Protein AF-A0A6G6K5I0-F1 (afdb_monomer_lite)

Secondary structure (DSSP, 8-state):
-----S--HHHHHHHHHHHHHHHHHHHHHHHHHTTTTTTS-HHHHHHHIIIIIIHHHHHHHHHHHHT--TTSPPPHHHHHHHHHHHHHHHHHHHHHHHHHHH--

Sequence (104 aa):
MKGPTGLSSSRKTLVIVGLLLAIWSTAATGLMVTGYFAESSEAAAGLAFSFLIFFPALIGFAVSLSAQERRLQNPALVWVAVTWNTLLLIGFVALIVIGNLSNG

Radius of gyration: 16.57 Å; chains: 1; bounding box: 43×25×44 Å

Foldseek 3Di:
DPDPDDQDPLLVVLLVLLVVLLVQLVVLVVCVVVCVCVVPDPVVVVVSCVPRHAVSLVSSLVSLVVSDDPVDDDDVSSVVSNVSSVVSNVVVVVVVVVVVVVVD

pLDDT: mean 88.35, std 11.64, range [38.81, 97.56]

Structure (mmCIF, N/CA/C/O backbone):
data_AF-A0A6G6K5I0-F1
#
_entry.id   AF-A0A6G6K5I0-F1
#
loop_
_atom_site.group_PDB
_atom_site.id
_atom_site.type_symbol
_atom_site.label_atom_id
_atom_site.label_alt_id
_atom_site.label_comp_id
_atom_site.label_asym_id
_atom_site.label_entity_id
_atom_site.label_seq_id
_atom_site.pdbx_PDB_ins_code
_atom_site.Cartn_x
_atom_site.Cartn_y
_atom_site.Cartn_z
_atom_site.occupancy
_atom_site.B_iso_or_equiv
_atom_site.auth_seq_id
_atom_site.auth_comp_id
_atom_site.auth_asym_id
_atom_site.auth_atom_id
_atom_site.pdbx_PDB_model_num
ATOM 1 N N . MET A 1 1 ? -26.177 -7.486 24.905 1.00 42.06 1 MET A N 1
ATOM 2 C CA . MET A 1 1 ? -24.801 -7.079 25.266 1.00 42.06 1 MET A CA 1
ATOM 3 C C . MET A 1 1 ? -24.343 -6.040 24.252 1.00 42.06 1 MET A C 1
ATOM 5 O O . MET A 1 1 ? -24.246 -6.375 23.079 1.00 42.06 1 MET A O 1
ATOM 9 N N . LYS A 1 2 ? -24.170 -4.771 24.647 1.00 38.81 2 LYS A N 1
ATOM 10 C CA . LYS A 1 2 ? -23.591 -3.751 23.756 1.00 38.81 2 LYS A CA 1
ATOM 11 C C . LYS A 1 2 ? -22.100 -4.069 23.627 1.00 38.81 2 LYS A C 1
ATOM 13 O O . LYS A 1 2 ? -21.375 -3.947 24.609 1.00 38.81 2 LYS A O 1
ATOM 18 N N . GLY A 1 3 ? -21.681 -4.565 22.461 1.00 44.75 3 GLY A N 1
ATOM 19 C CA . GLY A 1 3 ? -20.265 -4.763 22.149 1.00 44.75 3 GLY A CA 1
ATOM 20 C C . GLY A 1 3 ? -19.491 -3.445 22.294 1.00 44.75 3 GLY A C 1
ATOM 21 O O . GLY A 1 3 ? -20.109 -2.380 22.204 1.00 44.75 3 GLY A O 1
ATOM 22 N N . PRO A 1 4 ? -18.174 -3.494 22.559 1.00 55.53 4 PRO A N 1
ATOM 23 C CA . PRO A 1 4 ? -17.375 -2.302 22.817 1.00 55.53 4 PRO A CA 1
ATOM 24 C C . PRO A 1 4 ? -17.567 -1.272 21.700 1.00 55.53 4 PRO A C 1
ATOM 26 O O . PRO A 1 4 ? -17.377 -1.546 20.515 1.00 55.53 4 PRO A O 1
ATOM 29 N N . THR A 1 5 ? -18.020 -0.088 22.100 1.00 61.12 5 THR A N 1
ATOM 30 C CA . THR A 1 5 ? -18.338 1.035 21.225 1.00 61.12 5 THR A CA 1
ATOM 31 C C . THR A 1 5 ? -17.053 1.636 20.662 1.00 61.12 5 THR A C 1
ATOM 33 O O . THR A 1 5 ? -16.435 2.495 21.284 1.00 61.12 5 THR A O 1
ATOM 36 N N . GLY A 1 6 ? -16.673 1.195 19.462 1.00 62.91 6 GLY A N 1
ATOM 37 C CA . GLY A 1 6 ? -15.663 1.840 18.624 1.00 62.91 6 GLY A CA 1
ATOM 38 C C . GLY A 1 6 ? -14.245 1.276 18.742 1.00 62.91 6 GLY A C 1
ATOM 39 O O . GLY A 1 6 ? -13.852 0.677 19.738 1.00 62.91 6 GLY A O 1
ATOM 40 N N . LEU A 1 7 ? -13.465 1.478 17.676 1.00 70.00 7 LEU A N 1
ATOM 41 C CA . LEU A 1 7 ? -12.032 1.172 17.640 1.00 70.00 7 LEU A CA 1
ATOM 42 C C . LEU A 1 7 ? -11.296 1.925 18.758 1.00 70.00 7 LEU A C 1
ATOM 44 O O . LEU A 1 7 ? -11.526 3.124 18.944 1.00 70.00 7 LEU A O 1
ATO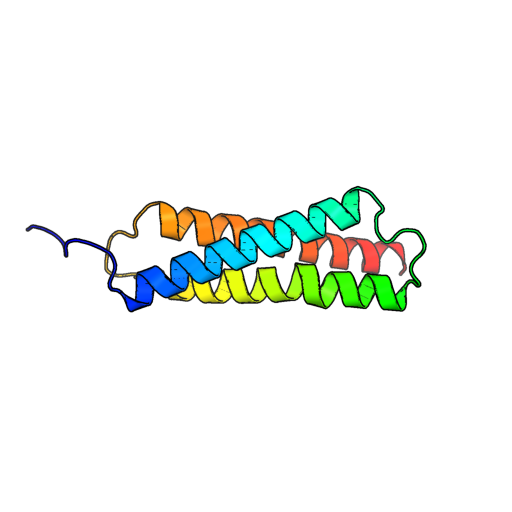M 48 N N . SER A 1 8 ? -10.361 1.254 19.434 1.00 83.75 8 SER A N 1
ATOM 49 C CA . SER A 1 8 ? -9.415 1.935 20.323 1.00 83.75 8 SER A CA 1
ATOM 50 C C . SER A 1 8 ? -8.580 2.954 19.538 1.00 83.75 8 SER A C 1
ATOM 52 O O . SER A 1 8 ? -8.371 2.799 18.330 1.00 83.75 8 SER A O 1
ATOM 54 N N . SER A 1 9 ? -8.091 4.001 20.206 1.00 85.19 9 SER A N 1
ATOM 55 C CA . SER A 1 9 ? -7.307 5.063 19.558 1.00 85.19 9 SER A CA 1
ATOM 56 C C . SER A 1 9 ? -6.102 4.508 18.794 1.00 85.19 9 SER A C 1
ATOM 58 O O . SER A 1 9 ? -5.893 4.879 17.644 1.00 85.19 9 SER A O 1
ATOM 60 N N . SER A 1 10 ? -5.387 3.534 19.366 1.00 87.44 10 SER A N 1
ATOM 61 C CA . SER A 1 10 ? -4.257 2.879 18.698 1.00 87.44 10 SER A CA 1
ATOM 6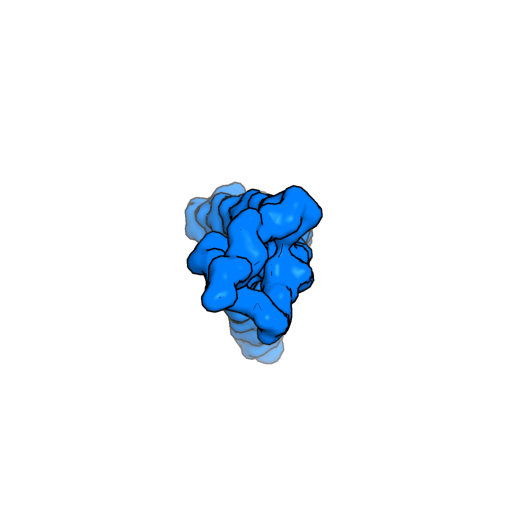2 C C . SER A 1 10 ? -4.679 2.153 17.421 1.00 87.44 10 SER A C 1
ATOM 64 O O . SER A 1 10 ? -4.031 2.293 16.389 1.00 87.44 10 SER A O 1
ATOM 66 N N . ARG A 1 11 ? -5.804 1.424 17.445 1.00 87.69 11 ARG A N 1
ATOM 67 C CA . ARG A 1 11 ? -6.307 0.718 16.257 1.00 87.69 11 ARG A CA 1
ATOM 68 C C . ARG A 1 11 ? -6.761 1.684 15.169 1.00 87.69 11 ARG A C 1
ATOM 70 O O . ARG A 1 11 ? -6.516 1.420 13.998 1.00 87.69 11 ARG A O 1
ATOM 77 N N . LYS A 1 12 ? -7.375 2.814 15.537 1.00 89.50 12 LYS A N 1
ATOM 78 C CA . LYS A 1 12 ? -7.711 3.876 14.574 1.00 89.50 12 LYS A CA 1
ATOM 79 C C . LYS A 1 12 ? -6.461 4.391 13.869 1.00 89.50 12 LYS A C 1
ATOM 81 O O . LYS A 1 12 ? -6.472 4.479 12.647 1.00 89.50 12 LYS A O 1
ATOM 86 N N . THR A 1 13 ? -5.388 4.661 14.613 1.00 93.19 13 THR A N 1
ATOM 87 C CA . THR A 1 13 ? -4.112 5.097 14.031 1.00 93.19 13 THR A CA 1
ATOM 88 C C . THR A 1 13 ? -3.566 4.069 13.046 1.00 93.19 13 THR A C 1
ATOM 90 O O . THR A 1 13 ? -3.197 4.444 11.939 1.00 93.19 13 THR A O 1
ATOM 93 N N . LEU A 1 14 ? -3.582 2.777 13.392 1.00 93.31 14 LEU A N 1
ATOM 94 C CA . LEU A 1 14 ? -3.121 1.716 12.488 1.00 93.31 14 LEU A CA 1
ATOM 95 C C . LEU A 1 14 ? -3.949 1.662 11.195 1.00 93.31 14 LEU A C 1
ATOM 97 O O . LEU A 1 14 ? -3.380 1.627 10.110 1.00 93.31 14 LEU A O 1
ATOM 101 N N . VAL A 1 15 ? -5.283 1.733 11.280 1.00 92.69 15 VAL A N 1
ATOM 102 C CA . VAL A 1 15 ? -6.146 1.768 10.082 1.00 92.69 15 VAL A CA 1
ATOM 103 C C . VAL A 1 15 ? -5.848 2.991 9.216 1.00 92.69 15 VAL A C 1
ATOM 105 O O . VAL A 1 15 ? -5.747 2.863 8.000 1.00 92.69 15 VAL A O 1
ATOM 108 N N . ILE A 1 16 ? -5.689 4.168 9.828 1.00 94.19 16 ILE A N 1
ATOM 109 C CA . ILE A 1 16 ? -5.383 5.407 9.104 1.00 94.19 16 ILE A CA 1
ATOM 110 C C . ILE A 1 16 ? -4.035 5.288 8.393 1.00 94.19 16 ILE A C 1
ATOM 112 O O . ILE A 1 16 ? -3.958 5.567 7.202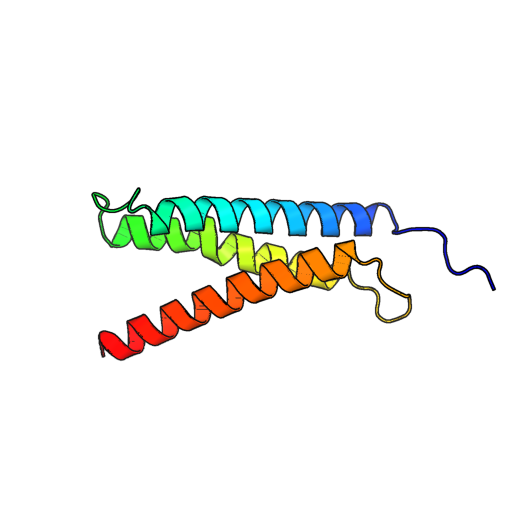 1.00 94.19 16 ILE A O 1
ATOM 116 N N . VAL A 1 17 ? -2.992 4.822 9.084 1.00 95.94 17 VAL A N 1
ATOM 117 C CA . VAL A 1 17 ? -1.669 4.596 8.483 1.00 95.94 17 VAL A CA 1
ATOM 118 C C . VAL A 1 17 ? -1.762 3.588 7.336 1.00 95.94 17 VAL A C 1
ATOM 120 O O . VAL A 1 17 ? -1.235 3.844 6.258 1.00 95.94 17 VAL A O 1
ATOM 123 N N . GLY A 1 18 ? -2.488 2.484 7.529 1.00 94.62 18 GLY A N 1
ATOM 124 C CA . GLY A 1 18 ? -2.723 1.484 6.490 1.00 94.62 18 GLY A CA 1
ATOM 125 C C . GLY A 1 18 ? -3.395 2.061 5.243 1.00 94.62 18 GLY A C 1
ATOM 126 O O . GLY A 1 18 ? -2.974 1.757 4.129 1.00 94.62 18 GLY A O 1
ATOM 127 N N . LEU A 1 19 ? -4.393 2.934 5.412 1.00 95.50 19 LEU A N 1
ATOM 128 C CA . LEU A 1 19 ? -5.069 3.622 4.307 1.00 95.50 19 LEU A CA 1
ATOM 129 C C . LEU A 1 19 ? -4.166 4.645 3.616 1.00 95.50 19 LEU A C 1
ATOM 131 O O . LEU A 1 19 ? -4.140 4.691 2.390 1.00 95.50 19 LEU A O 1
ATOM 135 N N . LEU A 1 20 ? -3.411 5.441 4.378 1.00 97.56 20 LEU A N 1
ATOM 136 C CA . LEU A 1 20 ? -2.477 6.421 3.822 1.00 97.56 20 LEU A CA 1
ATOM 137 C C . LEU A 1 20 ? -1.407 5.744 2.962 1.00 97.56 20 LEU A C 1
ATOM 139 O O . LEU A 1 20 ? -1.127 6.207 1.860 1.00 97.56 20 LEU A O 1
ATOM 143 N N . LEU A 1 21 ? -0.866 4.615 3.424 1.00 96.75 21 LEU A N 1
ATOM 144 C CA . LEU A 1 21 ? 0.097 3.826 2.657 1.00 96.75 21 LEU A CA 1
ATOM 145 C C . LEU A 1 21 ? -0.528 3.201 1.404 1.00 96.75 21 LEU A C 1
ATOM 147 O O . LEU A 1 21 ? 0.116 3.162 0.354 1.00 96.75 21 LEU A O 1
ATOM 151 N N . ALA A 1 22 ? -1.793 2.782 1.474 1.00 95.75 22 ALA A N 1
ATOM 152 C CA . ALA A 1 22 ? -2.521 2.276 0.313 1.00 95.75 22 ALA A CA 1
ATOM 153 C C . ALA A 1 22 ? -2.747 3.380 -0.738 1.00 95.75 22 ALA A C 1
ATOM 155 O O . ALA A 1 22 ? -2.518 3.154 -1.927 1.00 95.75 22 ALA A O 1
ATOM 156 N N . ILE A 1 23 ? -3.149 4.582 -0.308 1.00 97.06 23 ILE A N 1
ATOM 157 C CA . ILE A 1 23 ? -3.320 5.758 -1.178 1.00 97.06 23 ILE A CA 1
ATOM 158 C C . ILE A 1 23 ? -1.984 6.137 -1.816 1.00 97.06 23 ILE A C 1
ATOM 160 O O . ILE A 1 23 ? -1.923 6.319 -3.030 1.00 97.06 23 ILE A O 1
ATOM 164 N N . TRP A 1 24 ? -0.914 6.200 -1.020 1.00 97.06 24 TRP A N 1
ATOM 165 C CA . TRP A 1 24 ? 0.432 6.504 -1.500 1.00 97.06 24 TRP A CA 1
ATOM 166 C C . TRP A 1 24 ? 0.888 5.518 -2.578 1.00 97.06 24 TRP A C 1
ATOM 168 O O . TRP A 1 24 ? 1.238 5.926 -3.684 1.00 97.06 24 TRP A O 1
ATOM 178 N N . SER A 1 25 ? 0.798 4.217 -2.289 1.00 95.31 25 SER A N 1
ATOM 179 C CA . SER A 1 25 ? 1.172 3.159 -3.233 1.00 95.31 25 SER A CA 1
ATOM 180 C C . SER A 1 25 ? 0.336 3.230 -4.511 1.00 95.31 25 SER A C 1
ATOM 182 O O . SER A 1 25 ? 0.866 3.079 -5.608 1.00 95.31 25 SER A O 1
ATOM 184 N N . THR A 1 26 ? -0.967 3.506 -4.387 1.00 96.06 26 THR A N 1
ATOM 185 C CA . THR A 1 26 ? -1.876 3.655 -5.534 1.00 96.06 26 THR A CA 1
ATOM 186 C C . THR A 1 26 ? -1.475 4.849 -6.401 1.00 96.06 26 THR A C 1
ATOM 188 O O . THR A 1 26 ? -1.395 4.719 -7.620 1.00 96.06 26 THR A O 1
ATOM 191 N N . ALA A 1 27 ? -1.168 5.997 -5.792 1.00 96.31 27 ALA A N 1
ATOM 192 C CA . ALA A 1 27 ? -0.729 7.188 -6.512 1.00 96.31 27 ALA A CA 1
ATOM 193 C C . ALA A 1 27 ? 0.609 6.957 -7.235 1.00 96.31 27 ALA A C 1
ATOM 195 O O . ALA A 1 27 ? 0.725 7.258 -8.422 1.00 96.31 27 ALA A O 1
ATOM 196 N N . ALA A 1 28 ? 1.590 6.358 -6.554 1.00 94.25 28 ALA A N 1
ATOM 197 C CA . ALA A 1 28 ? 2.882 6.015 -7.146 1.00 94.25 28 ALA A CA 1
ATOM 198 C C . ALA A 1 28 ? 2.742 5.002 -8.298 1.00 94.25 28 ALA A C 1
ATOM 200 O O . ALA A 1 28 ? 3.403 5.134 -9.327 1.00 94.25 28 ALA A O 1
ATOM 201 N N . THR A 1 29 ? 1.818 4.046 -8.171 1.00 93.31 29 THR A N 1
ATOM 202 C CA . THR A 1 29 ? 1.467 3.117 -9.258 1.00 93.31 29 THR A CA 1
ATOM 203 C C . THR A 1 29 ? 0.863 3.851 -10.445 1.00 93.31 29 THR A C 1
ATOM 205 O O . THR A 1 29 ? 1.237 3.576 -11.579 1.00 93.31 29 THR A O 1
ATOM 208 N N . GLY A 1 30 ? -0.022 4.821 -10.197 1.00 94.31 30 GLY A N 1
ATOM 209 C CA . GLY A 1 30 ? -0.571 5.684 -11.240 1.00 94.31 30 GLY A CA 1
ATOM 210 C C . GLY A 1 30 ? 0.529 6.374 -12.045 1.00 94.31 30 GLY A C 1
ATOM 211 O O . GLY A 1 30 ? 0.532 6.271 -13.266 1.00 94.31 30 GLY A O 1
ATOM 212 N N . LEU A 1 31 ? 1.513 6.979 -11.369 1.00 93.69 31 LEU A N 1
ATOM 213 C CA . LEU A 1 31 ? 2.668 7.608 -12.027 1.00 93.69 31 LEU A CA 1
ATOM 214 C C . LEU A 1 31 ? 3.480 6.609 -12.865 1.00 93.69 31 LEU A C 1
ATOM 216 O O . LEU A 1 31 ? 3.913 6.921 -13.975 1.00 93.69 31 LEU A O 1
ATOM 220 N N . MET A 1 32 ? 3.679 5.395 -12.349 1.00 90.06 32 MET A N 1
ATOM 221 C CA . MET A 1 32 ? 4.405 4.351 -13.067 1.00 90.06 32 MET A CA 1
ATOM 222 C C . MET A 1 32 ? 3.666 3.919 -14.340 1.00 90.06 32 MET A C 1
ATOM 224 O O . MET A 1 32 ? 4.275 3.838 -15.403 1.00 90.06 32 MET A O 1
ATOM 228 N N . VAL A 1 33 ? 2.349 3.711 -14.255 1.00 90.44 33 VAL A N 1
ATOM 229 C CA . VAL A 1 33 ? 1.512 3.294 -15.392 1.00 90.44 33 VAL A CA 1
ATOM 230 C C . VAL A 1 33 ? 1.398 4.392 -16.451 1.00 90.44 33 VAL A C 1
ATOM 232 O O . VAL A 1 33 ? 1.331 4.083 -17.637 1.00 90.44 33 VAL A O 1
ATOM 235 N N . THR A 1 34 ? 1.433 5.671 -16.065 1.00 93.56 34 THR A N 1
ATOM 236 C CA . THR A 1 34 ? 1.443 6.786 -17.029 1.00 93.56 34 THR A CA 1
ATOM 237 C C . THR A 1 34 ? 2.797 6.992 -17.711 1.00 93.56 34 THR A C 1
ATOM 239 O O . THR A 1 34 ? 2.924 7.902 -18.525 1.00 93.56 34 THR A O 1
ATOM 242 N N . GLY A 1 35 ? 3.822 6.199 -17.379 1.00 88.69 35 GLY A N 1
ATOM 243 C CA . GLY A 1 35 ? 5.159 6.333 -17.957 1.00 88.69 35 GLY A CA 1
ATOM 244 C C . GLY A 1 35 ? 5.969 7.499 -17.388 1.00 88.69 35 GLY A C 1
ATOM 245 O O . GLY A 1 35 ? 6.927 7.930 -18.018 1.00 88.69 35 GLY A O 1
ATOM 246 N N . TYR A 1 36 ? 5.634 8.003 -16.192 1.00 91.56 36 TYR A N 1
ATOM 247 C CA . TYR A 1 36 ? 6.359 9.122 -15.568 1.00 91.56 36 TYR A CA 1
ATOM 248 C C . TYR A 1 36 ? 7.864 8.836 -15.409 1.00 91.56 36 TYR A C 1
ATOM 250 O 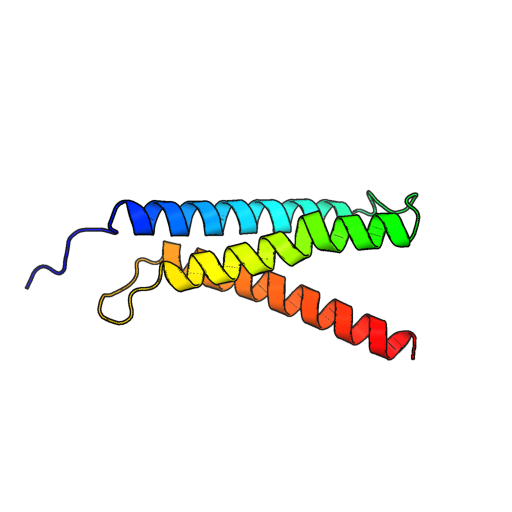O . TYR A 1 36 ? 8.689 9.738 -15.499 1.00 91.56 36 TYR A O 1
ATOM 258 N N . PHE A 1 37 ? 8.223 7.564 -15.214 1.00 88.19 37 PHE A N 1
ATOM 259 C CA . PHE A 1 37 ? 9.605 7.105 -15.073 1.00 88.19 37 PHE A CA 1
ATOM 260 C C . PHE A 1 37 ? 10.218 6.573 -16.382 1.00 88.19 37 PHE A C 1
ATOM 262 O O . PHE A 1 37 ? 11.266 5.939 -16.330 1.00 88.19 37 PHE A O 1
ATOM 269 N N . ALA A 1 38 ? 9.603 6.803 -17.549 1.00 88.75 38 ALA A N 1
ATOM 270 C CA . ALA A 1 38 ? 10.059 6.222 -18.821 1.00 88.75 38 ALA A CA 1
ATOM 271 C C . ALA A 1 38 ? 11.473 6.668 -19.239 1.00 88.75 38 ALA A C 1
ATOM 273 O O . ALA A 1 38 ? 12.188 5.904 -19.877 1.00 88.75 38 ALA A O 1
ATOM 274 N N . GLU A 1 39 ? 11.890 7.877 -18.857 1.00 91.44 39 GLU A N 1
ATOM 275 C CA . GLU A 1 39 ? 13.243 8.393 -19.127 1.00 91.44 39 GLU A CA 1
ATOM 276 C C . GLU A 1 39 ? 14.257 8.038 -18.026 1.00 91.44 39 GLU A C 1
ATOM 278 O O . GLU A 1 39 ? 15.438 8.369 -18.121 1.00 91.44 39 GLU A O 1
ATOM 283 N N . SER A 1 40 ? 13.812 7.384 -16.950 1.00 90.44 40 SER A N 1
ATOM 284 C CA . SER A 1 40 ? 14.690 6.991 -15.847 1.00 90.44 40 SER A CA 1
ATOM 285 C C . SER A 1 40 ? 15.509 5.754 -16.210 1.00 90.44 40 SER A C 1
ATOM 287 O O . SER A 1 40 ? 15.067 4.895 -16.971 1.00 90.44 40 SER A O 1
ATOM 289 N N . SER A 1 41 ? 16.696 5.619 -15.615 1.00 94.00 41 SER A N 1
ATOM 290 C CA . SER A 1 41 ? 17.447 4.366 -15.715 1.00 94.00 41 SER A CA 1
ATOM 291 C C . SER A 1 41 ? 16.661 3.214 -15.085 1.00 94.00 41 SER A C 1
ATOM 293 O O . SER A 1 41 ? 15.911 3.413 -14.128 1.00 94.00 41 SER A O 1
ATOM 295 N N . GLU A 1 42 ? 16.876 1.992 -15.573 1.00 88.50 42 GLU A N 1
ATOM 296 C CA . GLU A 1 42 ? 16.214 0.793 -15.044 1.00 88.50 42 GLU A CA 1
ATOM 297 C C . GLU A 1 42 ? 16.445 0.629 -13.534 1.00 88.50 42 GLU A C 1
ATOM 299 O O . GLU A 1 42 ? 15.514 0.358 -12.778 1.00 88.50 42 GLU A O 1
ATOM 304 N N . ALA A 1 43 ? 17.666 0.905 -13.064 1.00 91.25 43 ALA A N 1
ATOM 305 C CA . ALA A 1 43 ? 17.992 0.890 -11.641 1.00 91.25 43 ALA A CA 1
ATOM 306 C C . ALA A 1 43 ? 17.189 1.935 -10.844 1.00 91.25 43 ALA A C 1
ATOM 308 O O . ALA A 1 43 ? 16.672 1.629 -9.769 1.00 91.25 43 ALA A O 1
ATOM 309 N N . ALA A 1 44 ? 17.049 3.159 -11.364 1.00 91.50 44 ALA A N 1
ATOM 310 C CA . ALA A 1 44 ? 16.261 4.203 -10.713 1.00 91.50 44 ALA A CA 1
ATOM 311 C C . ALA A 1 44 ? 14.764 3.856 -10.700 1.00 91.50 44 ALA A C 1
ATOM 313 O O . ALA A 1 44 ? 14.110 4.028 -9.672 1.00 91.50 44 ALA A O 1
ATOM 314 N N . ALA A 1 45 ? 14.238 3.307 -11.798 1.00 89.50 45 ALA A N 1
ATOM 315 C CA . ALA A 1 45 ? 12.860 2.833 -11.883 1.00 89.50 45 ALA A CA 1
ATOM 316 C C . ALA A 1 45 ? 12.595 1.669 -10.911 1.00 89.50 45 ALA A C 1
ATOM 318 O O . ALA A 1 45 ? 11.573 1.662 -10.226 1.00 89.50 45 ALA A O 1
ATOM 319 N N . GLY A 1 46 ? 13.535 0.728 -10.775 1.00 90.94 46 GLY A N 1
ATOM 320 C CA . GLY A 1 46 ? 13.453 -0.377 -9.817 1.00 90.94 46 GLY A CA 1
ATOM 321 C C . GLY A 1 46 ? 13.479 0.088 -8.357 1.00 90.94 46 GLY A C 1
ATOM 322 O O . GLY A 1 46 ? 12.709 -0.406 -7.526 1.00 90.94 46 GLY A O 1
ATOM 323 N N . LEU A 1 47 ? 14.308 1.087 -8.035 1.00 93.00 47 LEU A N 1
ATOM 324 C CA . LEU A 1 47 ? 14.313 1.722 -6.714 1.00 93.00 47 LEU A CA 1
ATOM 325 C C . LEU A 1 47 ? 13.007 2.480 -6.453 1.00 93.00 47 LEU A C 1
ATOM 327 O O . LEU A 1 47 ? 12.414 2.316 -5.387 1.00 93.00 47 LEU A O 1
ATOM 331 N N . ALA A 1 48 ? 12.525 3.260 -7.424 1.00 92.00 48 ALA A N 1
ATOM 332 C CA . ALA A 1 48 ? 11.255 3.974 -7.324 1.00 92.00 48 ALA A CA 1
ATOM 333 C C . ALA A 1 48 ? 10.092 3.001 -7.091 1.00 92.00 48 ALA A C 1
ATOM 335 O O . ALA A 1 48 ? 9.306 3.194 -6.167 1.00 92.00 48 ALA A O 1
ATOM 336 N N . PHE A 1 49 ? 10.032 1.902 -7.843 1.00 92.12 49 PHE A N 1
ATOM 337 C CA . PHE A 1 49 ? 9.061 0.836 -7.621 1.00 92.12 49 PHE A CA 1
ATOM 338 C C . PHE A 1 49 ? 9.158 0.261 -6.201 1.00 92.12 49 PHE A C 1
ATOM 340 O O . PHE A 1 49 ? 8.162 0.188 -5.481 1.00 92.12 49 PHE A O 1
ATOM 347 N N . SER A 1 50 ? 10.362 -0.097 -5.754 1.00 93.44 50 SER A N 1
ATOM 348 C CA . SER A 1 50 ? 10.559 -0.726 -4.445 1.00 93.44 50 SER A CA 1
ATOM 349 C C . SER A 1 50 ? 10.139 0.193 -3.293 1.00 93.44 50 SER A C 1
ATOM 351 O O . SER A 1 50 ? 9.374 -0.211 -2.417 1.00 93.44 50 SER A O 1
ATOM 353 N N . PHE A 1 51 ? 10.605 1.444 -3.300 1.00 94.62 51 PHE A N 1
ATOM 354 C CA . PHE A 1 51 ? 10.422 2.379 -2.188 1.00 94.62 51 PHE A CA 1
ATOM 355 C C . PHE A 1 51 ? 9.107 3.154 -2.224 1.00 94.62 51 PHE A C 1
ATOM 357 O O . PHE A 1 51 ? 8.591 3.503 -1.164 1.00 94.62 51 PHE A O 1
ATOM 364 N N . LEU A 1 52 ? 8.559 3.437 -3.407 1.00 92.88 52 LEU A N 1
ATOM 365 C CA . LEU A 1 52 ? 7.335 4.233 -3.530 1.00 92.88 52 LEU A CA 1
ATOM 366 C C . LEU A 1 52 ? 6.081 3.368 -3.628 1.00 92.88 52 LEU A C 1
ATOM 368 O O . LEU A 1 52 ? 5.000 3.848 -3.296 1.00 92.88 52 LEU A O 1
ATOM 372 N N . ILE A 1 53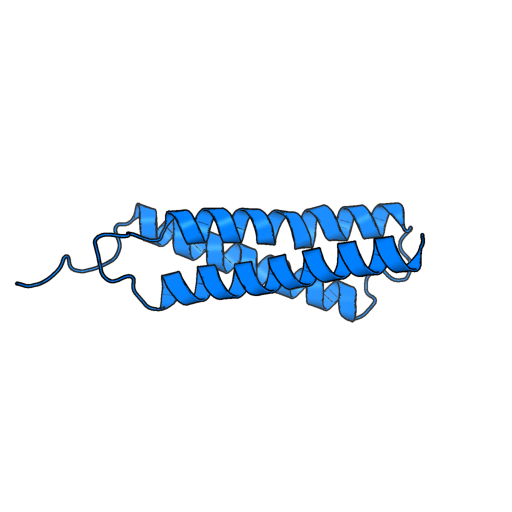 ? 6.216 2.112 -4.062 1.00 93.62 53 ILE A N 1
ATOM 373 C CA . ILE A 1 53 ? 5.077 1.241 -4.352 1.00 93.62 53 ILE A CA 1
ATOM 374 C C . ILE A 1 53 ? 5.119 -0.013 -3.473 1.00 93.62 53 ILE A C 1
ATOM 376 O O . ILE A 1 53 ? 4.234 -0.211 -2.639 1.00 93.62 53 ILE A O 1
ATOM 380 N N . PHE A 1 54 ? 6.154 -0.844 -3.610 1.00 94.31 54 PHE A N 1
ATOM 381 C CA . PHE A 1 54 ? 6.174 -2.174 -2.998 1.00 94.31 54 PHE A CA 1
ATOM 382 C C . PHE A 1 54 ? 6.261 -2.139 -1.465 1.00 94.31 54 PHE A C 1
ATOM 384 O O . PHE A 1 54 ? 5.402 -2.705 -0.786 1.00 94.31 54 PHE A O 1
ATOM 391 N N . PHE A 1 55 ? 7.265 -1.463 -0.894 1.00 95.69 55 PHE A N 1
ATOM 392 C CA . PHE A 1 55 ? 7.418 -1.396 0.561 1.00 95.69 55 PHE A CA 1
ATOM 393 C C . PHE A 1 55 ? 6.256 -0.675 1.253 1.00 95.69 55 PHE A C 1
ATOM 395 O O . PHE A 1 55 ? 5.772 -1.200 2.257 1.00 95.69 55 PHE A O 1
ATOM 402 N N . PRO A 1 56 ? 5.741 0.461 0.743 1.00 95.56 56 PRO A N 1
ATOM 403 C CA . PRO A 1 56 ? 4.543 1.075 1.305 1.00 95.56 56 PRO A CA 1
ATOM 404 C C . PRO A 1 56 ? 3.329 0.137 1.303 1.00 95.56 56 PRO A C 1
ATOM 406 O O . PRO A 1 56 ? 2.666 0.036 2.335 1.00 95.56 56 PRO A O 1
ATOM 409 N N . ALA A 1 57 ? 3.080 -0.616 0.225 1.00 94.62 57 ALA A N 1
ATOM 410 C CA . ALA A 1 57 ? 1.994 -1.600 0.178 1.00 94.62 57 ALA A CA 1
ATOM 411 C C . ALA A 1 57 ? 2.205 -2.752 1.181 1.00 94.62 57 ALA A C 1
ATOM 413 O O . ALA A 1 57 ? 1.263 -3.173 1.855 1.00 94.62 57 ALA A O 1
ATOM 414 N N . LEU A 1 58 ? 3.445 -3.230 1.338 1.00 95.94 58 LEU A N 1
ATOM 415 C CA . LEU A 1 58 ? 3.805 -4.278 2.301 1.00 95.94 58 LEU A CA 1
ATOM 416 C C . LEU A 1 58 ? 3.607 -3.829 3.751 1.00 95.94 58 LEU A C 1
ATOM 418 O O . LEU A 1 58 ? 2.986 -4.536 4.547 1.00 95.94 58 LEU A O 1
ATOM 422 N N . ILE A 1 59 ? 4.105 -2.641 4.092 1.00 96.81 59 ILE A N 1
ATOM 423 C CA . ILE A 1 59 ? 3.940 -2.053 5.424 1.00 96.81 59 ILE A CA 1
ATOM 424 C C . ILE A 1 59 ? 2.457 -1.766 5.672 1.00 96.81 59 ILE A C 1
ATOM 426 O O . ILE A 1 59 ? 1.935 -2.111 6.731 1.00 96.81 59 ILE A O 1
ATOM 430 N N . GLY A 1 60 ? 1.756 -1.199 4.688 1.00 94.56 60 GLY A N 1
ATOM 431 C CA . GLY A 1 60 ? 0.327 -0.915 4.753 1.00 94.56 60 GLY A CA 1
ATOM 432 C C . GLY A 1 60 ? -0.499 -2.172 5.000 1.00 94.56 60 GLY A C 1
ATOM 433 O O . GLY A 1 60 ? -1.388 -2.161 5.853 1.00 94.56 60 GLY A O 1
ATOM 434 N N . PHE A 1 61 ? -0.164 -3.283 4.343 1.00 95.25 61 PHE A N 1
ATOM 435 C CA . PHE A 1 61 ? -0.770 -4.591 4.586 1.00 95.25 61 PHE A CA 1
ATOM 436 C C . PHE A 1 61 ? -0.520 -5.080 6.017 1.00 95.25 61 PHE A C 1
ATOM 438 O O . PHE A 1 61 ? -1.477 -5.395 6.728 1.00 95.25 61 PHE A O 1
ATOM 445 N N . ALA A 1 62 ? 0.737 -5.087 6.471 1.00 95.38 62 ALA A N 1
ATOM 446 C CA . ALA A 1 62 ? 1.105 -5.553 7.808 1.00 95.38 62 ALA A CA 1
ATOM 447 C C . ALA A 1 62 ? 0.431 -4.731 8.923 1.00 95.38 62 ALA A C 1
ATOM 449 O O . ALA A 1 62 ? -0.105 -5.286 9.884 1.00 95.38 62 ALA A O 1
ATOM 450 N N . VAL A 1 63 ? 0.408 -3.405 8.773 1.00 94.75 63 VAL A N 1
ATOM 451 C CA . VAL A 1 63 ? -0.230 -2.480 9.718 1.00 94.75 63 VAL A CA 1
ATOM 452 C C . VAL A 1 63 ? -1.756 -2.613 9.690 1.00 94.75 63 VAL A C 1
ATOM 454 O O . VAL A 1 63 ? -2.402 -2.608 10.737 1.00 94.75 63 VAL A O 1
ATOM 457 N N . SER A 1 64 ? -2.360 -2.788 8.514 1.00 91.94 64 SER A N 1
ATOM 458 C CA . SER A 1 64 ? -3.810 -2.993 8.409 1.00 91.94 64 SER A CA 1
ATOM 459 C C . SER A 1 64 ? -4.235 -4.328 9.028 1.00 91.94 64 SER A C 1
ATOM 461 O O . SER A 1 64 ? -5.272 -4.401 9.689 1.00 91.94 64 SER A O 1
ATOM 463 N N . LEU A 1 65 ? -3.425 -5.380 8.860 1.00 92.69 65 LEU A N 1
ATOM 464 C CA . LEU A 1 65 ? -3.644 -6.674 9.505 1.00 92.69 65 LEU A CA 1
ATOM 465 C C . LEU A 1 65 ? -3.537 -6.580 11.027 1.00 92.69 65 LEU A C 1
ATOM 467 O O . LEU A 1 65 ? -4.364 -7.163 11.723 1.00 92.69 65 LEU A O 1
ATOM 471 N N . SER A 1 66 ? -2.568 -5.831 11.558 1.00 90.81 66 SER A N 1
ATOM 472 C CA . SER A 1 66 ? -2.417 -5.667 13.011 1.00 90.81 66 SER A CA 1
ATOM 473 C C . SER A 1 66 ? -3.560 -4.866 13.649 1.00 90.81 66 SER A C 1
ATOM 475 O O . SER A 1 66 ? -3.831 -5.018 14.840 1.00 90.81 66 SER A O 1
ATOM 477 N N . ALA A 1 67 ? -4.292 -4.068 12.863 1.00 87.69 67 ALA A N 1
ATOM 478 C CA . ALA A 1 67 ? -5.503 -3.385 13.312 1.00 87.69 67 ALA A CA 1
ATOM 479 C C . ALA A 1 67 ? -6.731 -4.312 13.452 1.00 87.69 67 ALA A C 1
ATOM 481 O O . ALA A 1 67 ? -7.734 -3.918 14.076 1.00 87.69 67 ALA A O 1
ATOM 482 N N . GLN A 1 68 ? -6.679 -5.521 12.877 1.00 89.31 68 GLN A N 1
ATOM 483 C CA . GLN A 1 68 ? -7.746 -6.510 12.995 1.00 89.31 68 GLN A CA 1
ATOM 484 C C . GLN A 1 68 ? -7.768 -7.134 14.385 1.00 89.31 68 GLN A C 1
ATOM 486 O O . GLN A 1 68 ? -6.768 -7.621 14.904 1.00 89.31 68 GLN A O 1
ATOM 491 N N . GLU A 1 69 ? -8.958 -7.201 14.965 1.00 82.69 69 GLU A N 1
ATOM 492 C CA . GLU A 1 69 ? -9.188 -7.910 16.213 1.00 82.69 69 GLU A CA 1
ATOM 493 C C . GLU A 1 69 ? -9.955 -9.198 15.923 1.00 82.69 69 GLU A C 1
ATOM 495 O O . GLU A 1 69 ? -11.060 -9.154 15.389 1.00 82.69 69 GLU A O 1
ATOM 500 N N . ARG A 1 70 ? -9.385 -10.358 16.272 1.00 77.19 70 ARG A N 1
ATOM 501 C CA . ARG A 1 70 ? -10.023 -11.668 16.022 1.00 77.19 70 ARG A CA 1
ATOM 502 C C . ARG A 1 70 ? -11.254 -11.922 16.896 1.00 77.19 70 ARG A C 1
ATOM 504 O O . ARG A 1 70 ? -12.070 -12.772 16.569 1.00 77.19 70 ARG A O 1
ATOM 511 N N . ARG A 1 71 ? -11.360 -11.221 18.030 1.00 73.62 71 ARG A N 1
ATOM 512 C CA . ARG A 1 71 ? -12.397 -11.440 19.055 1.00 73.62 71 ARG A CA 1
ATOM 513 C C . ARG A 1 71 ? -13.585 -10.481 18.949 1.00 73.62 71 ARG A C 1
ATOM 515 O O . ARG A 1 71 ? -14.580 -10.685 19.634 1.00 73.62 71 ARG A O 1
ATOM 522 N N . LEU A 1 72 ? -13.483 -9.439 18.125 1.00 73.56 72 LEU A N 1
ATOM 523 C CA . LEU A 1 72 ? -14.505 -8.404 17.966 1.00 73.56 72 LEU A CA 1
ATOM 524 C C . LEU A 1 72 ? -14.868 -8.250 16.489 1.00 73.56 72 LEU A C 1
ATOM 526 O O . LEU A 1 72 ? -14.036 -8.471 15.612 1.00 73.56 72 LEU A O 1
ATOM 530 N N . GLN A 1 73 ? -16.100 -7.825 16.205 1.00 76.62 73 GLN A N 1
ATOM 531 C CA . GLN A 1 73 ? -16.476 -7.449 14.844 1.00 76.62 73 GLN A CA 1
ATOM 532 C C . GLN A 1 73 ? -15.674 -6.213 14.418 1.00 76.62 73 GLN A C 1
ATOM 534 O O . GLN A 1 73 ? -15.772 -5.146 15.027 1.00 76.62 73 GLN A O 1
ATOM 539 N N . ASN A 1 74 ? -14.850 -6.372 13.381 1.00 82.31 74 ASN A N 1
ATOM 540 C CA . ASN A 1 74 ? -14.062 -5.278 12.829 1.00 82.31 74 ASN A CA 1
ATOM 541 C C . ASN A 1 74 ? -14.953 -4.377 11.962 1.00 82.31 74 ASN A C 1
ATOM 543 O O . ASN A 1 74 ? -15.703 -4.896 11.131 1.00 82.31 74 ASN A O 1
ATOM 547 N N . PRO A 1 75 ? -14.873 -3.045 12.112 1.00 84.75 75 PRO A N 1
ATOM 548 C CA . PRO A 1 75 ? -15.602 -2.132 11.241 1.00 84.75 75 PRO A CA 1
ATOM 549 C C . PRO A 1 75 ? -15.105 -2.237 9.795 1.00 84.75 75 PRO A C 1
ATOM 551 O O . PRO A 1 75 ? -13.939 -2.553 9.551 1.00 84.75 75 PRO A O 1
ATOM 554 N N . ALA A 1 76 ? -15.979 -1.911 8.839 1.00 87.00 76 ALA A N 1
ATOM 555 C CA . ALA A 1 76 ? -15.715 -2.032 7.401 1.00 87.00 76 ALA A CA 1
ATOM 556 C C . ALA A 1 76 ? -14.399 -1.365 6.955 1.00 87.00 76 ALA A C 1
ATOM 558 O O . ALA A 1 76 ? -13.676 -1.924 6.140 1.00 87.00 76 ALA A O 1
ATOM 559 N N . LEU A 1 77 ? -14.037 -0.222 7.545 1.00 87.31 77 LEU A N 1
ATOM 560 C CA . LEU A 1 77 ? -12.786 0.496 7.257 1.00 87.31 77 LEU A CA 1
ATOM 561 C C . LEU A 1 77 ? -11.518 -0.349 7.462 1.00 87.31 77 LEU A C 1
ATOM 563 O O . LEU A 1 77 ? -10.582 -0.233 6.677 1.00 87.31 77 LEU A O 1
ATOM 567 N N . VAL A 1 78 ? -11.490 -1.222 8.476 1.00 88.06 78 VAL A N 1
ATOM 568 C CA . VAL A 1 78 ? -10.355 -2.134 8.705 1.00 88.06 78 VAL A CA 1
ATOM 569 C C . VAL A 1 78 ? -10.231 -3.116 7.539 1.00 88.06 78 VAL A C 1
ATOM 571 O O . VAL A 1 78 ? -9.133 -3.373 7.050 1.00 88.06 78 VAL A O 1
ATOM 574 N N . TRP A 1 79 ? -11.361 -3.643 7.063 1.00 90.00 79 TRP A N 1
ATOM 575 C CA . TRP A 1 79 ? -11.394 -4.563 5.928 1.00 90.00 79 TRP A CA 1
ATOM 576 C C . TRP A 1 79 ? -11.000 -3.886 4.625 1.00 90.00 79 TRP A C 1
ATOM 578 O O . TRP A 1 79 ? -10.255 -4.483 3.854 1.00 90.00 79 TRP A O 1
ATOM 588 N N . VAL A 1 80 ? -11.436 -2.646 4.395 1.00 91.88 80 VAL A N 1
ATOM 589 C CA . VAL A 1 80 ? -11.020 -1.856 3.227 1.00 91.88 80 VAL A CA 1
ATOM 590 C C . VAL A 1 80 ? -9.503 -1.674 3.222 1.00 91.88 80 VAL A C 1
ATOM 592 O O . VAL A 1 80 ? -8.865 -1.969 2.215 1.00 91.88 80 VAL A O 1
ATOM 595 N N . ALA A 1 81 ? -8.916 -1.273 4.354 1.00 91.25 81 ALA A N 1
ATOM 596 C CA . ALA A 1 81 ? -7.473 -1.074 4.470 1.00 91.25 81 ALA A CA 1
ATOM 597 C C . ALA A 1 81 ? -6.684 -2.365 4.190 1.00 91.25 81 ALA A C 1
ATOM 599 O O . ALA A 1 81 ? -5.727 -2.352 3.415 1.00 91.25 81 ALA A O 1
ATOM 600 N N . VAL A 1 82 ? -7.112 -3.496 4.764 1.00 92.75 82 VAL A N 1
ATOM 601 C CA . VAL A 1 82 ? -6.469 -4.796 4.517 1.00 92.75 82 VAL A CA 1
ATOM 602 C C . VAL A 1 82 ? -6.638 -5.226 3.068 1.00 92.75 82 VAL A C 1
ATOM 604 O O . VAL A 1 82 ? -5.652 -5.572 2.424 1.00 92.75 82 VAL A O 1
ATOM 607 N N . THR A 1 83 ? -7.859 -5.179 2.539 1.00 95.12 83 THR A N 1
ATOM 608 C CA . THR A 1 83 ? -8.165 -5.663 1.187 1.00 95.12 83 THR A CA 1
ATOM 609 C C . THR A 1 83 ? -7.394 -4.869 0.143 1.00 95.12 83 THR A C 1
ATOM 611 O O . THR A 1 83 ? -6.763 -5.466 -0.722 1.00 95.12 83 THR A O 1
ATOM 614 N N . TRP A 1 84 ? -7.370 -3.539 0.246 1.00 96.38 84 TRP A N 1
ATOM 615 C CA . TRP A 1 84 ? -6.701 -2.706 -0.749 1.00 96.38 84 TRP A CA 1
ATOM 616 C C . TRP A 1 84 ? -5.183 -2.904 -0.752 1.00 96.38 84 TRP A C 1
ATOM 618 O O . TRP A 1 84 ? -4.596 -3.129 -1.808 1.00 96.38 84 TRP A O 1
ATOM 628 N N . ASN A 1 85 ? -4.549 -2.917 0.427 1.00 95.00 85 ASN A N 1
ATOM 629 C CA . ASN A 1 85 ? -3.119 -3.221 0.519 1.00 95.00 85 ASN A CA 1
ATOM 630 C C . ASN A 1 85 ? -2.806 -4.650 0.043 1.00 95.00 85 ASN A C 1
ATOM 632 O O . ASN A 1 85 ? -1.787 -4.860 -0.604 1.00 95.00 85 ASN A O 1
ATOM 636 N N . THR A 1 86 ? -3.692 -5.619 0.301 1.00 94.94 86 THR A N 1
ATOM 637 C CA . THR A 1 86 ? -3.540 -6.997 -0.200 1.00 94.94 86 THR A CA 1
ATOM 638 C C . THR A 1 86 ? -3.586 -7.050 -1.726 1.00 94.94 86 THR A C 1
ATOM 640 O O . THR A 1 86 ? -2.742 -7.701 -2.333 1.00 94.94 86 THR A O 1
ATOM 643 N N . LEU A 1 87 ? -4.543 -6.359 -2.355 1.00 95.75 87 LEU A N 1
ATOM 644 C CA . LEU A 1 87 ? -4.665 -6.308 -3.815 1.00 95.75 87 LEU A CA 1
ATOM 645 C C . LEU A 1 87 ? -3.424 -5.691 -4.462 1.00 95.75 87 LEU A C 1
ATOM 647 O O . LEU A 1 87 ? -2.895 -6.253 -5.418 1.00 95.75 87 LEU A O 1
ATOM 651 N N . LEU A 1 88 ? -2.938 -4.579 -3.905 1.00 93.69 88 LEU A N 1
ATOM 652 C CA . LEU A 1 88 ? -1.691 -3.948 -4.330 1.00 93.69 88 LEU A CA 1
ATOM 653 C C . LEU A 1 88 ? -0.523 -4.934 -4.222 1.00 93.69 88 LEU A C 1
ATOM 655 O O . LEU A 1 88 ? 0.173 -5.176 -5.203 1.00 93.69 88 LEU A O 1
ATOM 659 N N . LEU A 1 89 ? -0.351 -5.566 -3.058 1.00 94.44 89 LEU A N 1
ATOM 660 C CA . LEU A 1 89 ? 0.746 -6.500 -2.824 1.00 94.44 89 LEU A CA 1
ATOM 661 C C . LEU A 1 89 ? 0.720 -7.686 -3.794 1.00 94.44 89 LEU A C 1
ATOM 663 O O . LEU A 1 89 ? 1.738 -7.997 -4.404 1.00 94.44 89 LEU A O 1
ATOM 667 N N . ILE A 1 90 ? -0.439 -8.332 -3.953 1.00 95.19 90 ILE A N 1
ATOM 668 C CA . ILE A 1 90 ? -0.607 -9.470 -4.865 1.00 95.19 90 ILE A CA 1
ATOM 669 C C . ILE A 1 90 ? -0.338 -9.036 -6.305 1.00 95.19 90 ILE A C 1
ATOM 671 O O . ILE A 1 90 ? 0.372 -9.741 -7.020 1.00 95.19 90 ILE A O 1
ATOM 675 N N . GLY A 1 91 ? -0.850 -7.873 -6.718 1.00 93.31 91 GLY A N 1
ATOM 676 C CA . GLY A 1 91 ? -0.590 -7.316 -8.043 1.00 93.31 91 GLY A CA 1
ATOM 677 C C . GLY A 1 91 ? 0.905 -7.131 -8.304 1.00 93.31 91 GLY A C 1
ATOM 678 O O . GLY A 1 91 ? 1.414 -7.593 -9.321 1.00 93.31 91 GLY A O 1
ATOM 679 N N . PHE A 1 92 ? 1.638 -6.534 -7.362 1.00 92.12 92 PHE A N 1
ATOM 680 C CA . PHE A 1 92 ? 3.078 -6.310 -7.519 1.00 92.12 92 PHE A CA 1
ATOM 681 C C . PHE A 1 92 ? 3.899 -7.590 -7.455 1.00 92.12 92 PHE A C 1
ATOM 683 O O . PHE A 1 92 ? 4.819 -7.752 -8.251 1.00 92.12 92 PHE A O 1
ATOM 690 N N . VAL A 1 93 ? 3.557 -8.525 -6.568 1.00 93.31 93 VAL A N 1
ATOM 691 C CA . VAL A 1 93 ? 4.208 -9.841 -6.532 1.00 93.31 93 VAL A CA 1
ATOM 692 C C . VAL A 1 93 ? 3.989 -10.578 -7.852 1.00 93.31 93 VAL A C 1
ATOM 694 O O . VAL A 1 93 ? 4.943 -11.126 -8.397 1.00 93.31 93 VAL A O 1
ATOM 697 N N . ALA A 1 94 ? 2.777 -10.542 -8.411 1.00 93.06 94 ALA A N 1
ATOM 698 C CA . ALA A 1 94 ? 2.501 -11.136 -9.715 1.00 93.06 94 ALA A CA 1
ATOM 699 C C . ALA A 1 94 ? 3.349 -10.494 -10.823 1.00 93.06 94 ALA A C 1
ATOM 701 O O . ALA A 1 94 ? 3.948 -11.217 -11.613 1.00 93.06 94 ALA A O 1
ATOM 702 N N . LEU A 1 95 ? 3.469 -9.161 -10.849 1.00 90.19 95 LEU A N 1
ATOM 703 C CA . LEU A 1 95 ? 4.318 -8.457 -11.817 1.00 90.19 95 LEU A CA 1
ATOM 704 C C . LEU A 1 95 ? 5.799 -8.834 -11.684 1.00 90.19 95 LEU A C 1
ATOM 70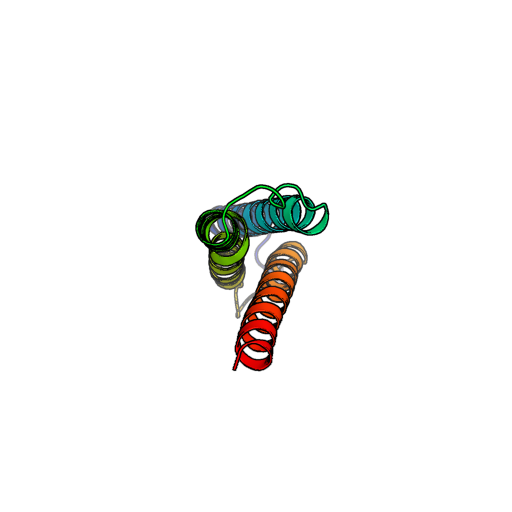6 O O . LEU A 1 95 ? 6.452 -9.080 -12.694 1.00 90.19 95 LEU A O 1
ATOM 710 N N . ILE A 1 96 ? 6.315 -8.936 -10.455 1.00 90.12 96 ILE A N 1
ATOM 711 C CA . ILE A 1 96 ? 7.691 -9.384 -10.199 1.00 90.12 96 ILE A CA 1
ATOM 712 C C . ILE A 1 96 ? 7.890 -10.807 -10.729 1.00 90.12 96 ILE A C 1
ATOM 714 O O . ILE A 1 96 ? 8.876 -11.074 -11.412 1.00 90.12 96 ILE A O 1
ATOM 718 N N . VAL A 1 97 ? 6.968 -11.729 -10.436 1.00 93.06 97 VAL A N 1
ATOM 719 C CA . VAL A 1 97 ? 7.060 -13.119 -10.907 1.00 93.06 97 VAL A CA 1
ATOM 720 C C . VAL A 1 97 ? 7.016 -13.177 -12.433 1.00 93.06 97 VAL A C 1
ATOM 722 O O . VAL A 1 97 ? 7.884 -13.803 -13.031 1.00 93.06 97 VAL A O 1
ATOM 725 N N . ILE A 1 98 ? 6.062 -12.491 -13.069 1.00 92.12 98 ILE A N 1
ATOM 726 C CA . ILE A 1 98 ? 5.942 -12.437 -14.534 1.00 92.12 98 ILE A CA 1
ATOM 727 C C . ILE A 1 98 ? 7.225 -11.882 -15.160 1.00 92.12 98 ILE A C 1
ATOM 729 O O . ILE A 1 98 ? 7.740 -12.482 -16.098 1.00 92.12 98 ILE A O 1
ATOM 733 N N . GLY A 1 99 ? 7.772 -10.789 -14.621 1.00 88.12 99 GLY A N 1
ATOM 734 C CA . GLY A 1 99 ? 9.010 -10.193 -15.124 1.00 88.12 99 GLY A CA 1
ATOM 735 C C . GLY A 1 99 ? 10.226 -11.113 -14.985 1.00 88.12 99 GLY A C 1
ATOM 736 O O . GLY A 1 99 ? 11.063 -11.162 -15.880 1.00 88.12 99 GLY A O 1
ATOM 737 N N . ASN A 1 100 ? 10.321 -11.889 -13.902 1.00 89.19 100 ASN A N 1
ATOM 738 C CA . ASN A 1 100 ? 11.391 -12.881 -13.755 1.00 89.19 100 ASN A CA 1
ATOM 739 C C . ASN A 1 100 ? 11.222 -14.068 -14.714 1.00 89.19 100 ASN A C 1
ATOM 741 O O . ASN A 1 100 ? 12.214 -14.594 -15.200 1.00 89.19 100 ASN A O 1
ATOM 745 N N . LEU A 1 101 ? 9.984 -14.482 -15.000 1.00 93.56 101 LEU A N 1
ATOM 746 C CA . LEU A 1 101 ? 9.706 -15.570 -15.942 1.00 93.56 101 LEU A CA 1
ATOM 747 C C . LEU A 1 101 ? 9.890 -15.154 -17.407 1.00 93.56 101 LEU A C 1
ATOM 749 O O . LEU A 1 101 ? 10.220 -16.004 -18.224 1.00 93.56 101 LEU A O 1
ATOM 753 N N . SER A 1 102 ? 9.662 -13.884 -17.759 1.00 87.75 102 SER A N 1
ATOM 754 C CA . SER A 1 102 ? 9.835 -13.406 -19.139 1.00 87.75 102 SER A CA 1
ATOM 755 C C . SER A 1 102 ? 11.289 -13.119 -19.509 1.00 87.75 102 SER A C 1
ATOM 757 O O . SER A 1 102 ? 11.615 -13.106 -20.690 1.00 87.75 102 SER A O 1
ATOM 759 N N . ASN A 1 103 ? 12.131 -12.825 -18.515 1.00 69.88 103 ASN A N 1
ATOM 760 C CA . ASN A 1 103 ? 13.554 -12.522 -18.694 1.00 69.88 103 ASN A CA 1
ATOM 761 C C . ASN A 1 103 ? 14.468 -13.733 -18.423 1.00 69.88 103 ASN A C 1
ATOM 763 O O . ASN A 1 103 ? 15.690 -13.585 -18.476 1.00 69.88 103 ASN A O 1
ATOM 767 N N . GLY A 1 104 ? 13.884 -14.886 -18.082 1.00 51.59 104 GLY A N 1
ATOM 768 C CA . GLY A 1 104 ? 14.575 -16.159 -17.858 1.00 51.59 104 GLY A CA 1
ATOM 769 C C . GLY A 1 104 ? 14.646 -17.041 -19.096 1.00 51.59 104 GLY A C 1
ATOM 770 O O . GLY A 1 104 ? 13.826 -16.847 -20.021 1.00 51.59 104 GLY A O 1
#